Protein AF-A0A2V6E3F9-F1 (afdb_monomer_lite)

Radius of gyration: 23.17 Å; chains: 1; bounding box: 53×46×50 Å

Structure (mmCIF, N/CA/C/O backbone):
data_AF-A0A2V6E3F9-F1
#
_entry.id   AF-A0A2V6E3F9-F1
#
loop_
_atom_site.group_PDB
_atom_site.id
_atom_site.type_symbol
_atom_site.label_atom_id
_atom_site.label_alt_id
_atom_site.label_comp_id
_atom_site.label_asym_id
_atom_site.label_entity_id
_atom_site.label_seq_id
_atom_site.pdbx_PDB_ins_code
_atom_site.Cartn_x
_atom_site.Cartn_y
_atom_site.Cartn_z
_atom_site.occupancy
_atom_site.B_iso_or_equiv
_atom_site.auth_seq_id
_atom_site.auth_comp_id
_atom_site.auth_asym_id
_atom_site.auth_atom_id
_atom_site.pdbx_PDB_model_num
ATOM 1 N N . ARG A 1 1 ? 16.482 -25.654 -17.976 1.00 76.50 1 ARG A N 1
ATOM 2 C CA . ARG A 1 1 ? 17.775 -25.018 -18.348 1.00 76.50 1 ARG A CA 1
ATOM 3 C C . ARG A 1 1 ? 17.621 -23.889 -19.372 1.00 76.50 1 ARG A C 1
ATOM 5 O O . ARG A 1 1 ? 18.213 -22.850 -19.143 1.00 76.50 1 ARG A O 1
ATOM 12 N N . ARG A 1 2 ? 16.782 -24.014 -20.418 1.00 95.75 2 ARG A N 1
ATOM 13 C CA . ARG A 1 2 ? 16.522 -22.911 -21.375 1.00 95.75 2 ARG A CA 1
ATOM 14 C C . ARG A 1 2 ? 16.033 -21.605 -20.724 1.00 95.75 2 ARG A C 1
ATOM 16 O O . ARG A 1 2 ? 16.591 -20.562 -21.016 1.00 95.75 2 ARG A O 1
ATOM 23 N N . ALA A 1 3 ? 15.067 -21.677 -19.801 1.00 97.00 3 ALA A N 1
ATOM 24 C CA . ALA A 1 3 ? 14.571 -20.492 -19.087 1.00 97.00 3 ALA A CA 1
ATOM 25 C C . ALA A 1 3 ? 15.672 -19.771 -18.288 1.00 97.00 3 ALA A C 1
ATOM 27 O O . ALA A 1 3 ? 15.798 -18.559 -18.375 1.00 97.00 3 ALA A O 1
ATOM 28 N N . ALA A 1 4 ? 16.509 -20.529 -17.570 1.00 97.81 4 ALA A N 1
ATOM 29 C CA . ALA A 1 4 ? 17.634 -19.969 -16.824 1.00 97.81 4 ALA A CA 1
ATOM 30 C C . ALA A 1 4 ? 18.633 -19.255 -17.749 1.00 97.81 4 ALA A C 1
ATOM 32 O O . ALA A 1 4 ? 19.002 -18.124 -17.468 1.00 97.81 4 ALA A O 1
ATOM 33 N N . SER A 1 5 ? 19.000 -19.877 -18.880 1.00 97.81 5 SER A N 1
ATOM 34 C CA . SER A 1 5 ? 19.882 -19.246 -19.874 1.00 97.81 5 SER A CA 1
ATOM 35 C C . SER A 1 5 ? 19.288 -17.945 -20.403 1.00 97.81 5 SER A C 1
ATOM 37 O O . SER A 1 5 ? 19.956 -16.925 -20.370 1.00 97.81 5 SER A O 1
ATOM 39 N N . ALA A 1 6 ? 18.014 -17.954 -20.805 1.00 98.31 6 ALA A N 1
ATOM 40 C CA . ALA A 1 6 ? 17.356 -16.765 -21.339 1.00 98.31 6 ALA A CA 1
ATOM 41 C C . ALA A 1 6 ? 17.311 -15.605 -20.327 1.00 98.31 6 ALA A C 1
ATOM 43 O O . ALA A 1 6 ? 17.519 -14.456 -20.709 1.00 98.31 6 ALA A O 1
ATOM 44 N N . LEU A 1 7 ? 17.077 -15.894 -19.040 1.00 98.12 7 LEU A N 1
ATOM 45 C CA . LEU A 1 7 ? 17.126 -14.883 -17.978 1.00 98.12 7 LEU A CA 1
ATOM 46 C C . LEU A 1 7 ? 18.542 -14.324 -17.789 1.00 98.12 7 LEU A C 1
ATOM 48 O O . LEU A 1 7 ? 18.700 -13.110 -17.676 1.00 98.12 7 LEU A O 1
ATOM 52 N N . SER A 1 8 ? 19.567 -15.181 -17.795 1.00 98.12 8 SER A N 1
ATOM 53 C CA . SER A 1 8 ? 20.968 -14.748 -17.714 1.00 98.12 8 SER A CA 1
ATOM 54 C C . SER A 1 8 ? 21.383 -13.908 -18.924 1.00 98.12 8 SER A C 1
ATOM 56 O O . SER A 1 8 ? 22.029 -12.876 -18.762 1.00 98.12 8 SER A O 1
ATOM 58 N N . ASP A 1 9 ? 20.980 -14.307 -20.128 1.00 98.25 9 ASP A N 1
ATOM 59 C CA . ASP A 1 9 ? 21.267 -13.574 -21.361 1.00 98.25 9 ASP A CA 1
ATOM 60 C C . ASP A 1 9 ? 20.579 -12.202 -21.360 1.00 98.25 9 ASP A C 1
ATOM 62 O O . ASP A 1 9 ? 21.192 -11.196 -21.724 1.00 98.25 9 ASP A O 1
ATOM 66 N N . PHE A 1 10 ? 19.334 -12.131 -20.878 1.00 98.06 10 PHE A N 1
ATOM 67 C CA . PHE A 1 10 ? 18.612 -10.869 -20.735 1.00 98.06 10 PHE A CA 1
ATOM 68 C C . PHE A 1 10 ? 19.248 -9.944 -19.689 1.00 98.06 10 PHE A C 1
ATOM 70 O O . PHE A 1 10 ? 19.411 -8.754 -19.957 1.00 98.06 10 PHE A O 1
ATOM 77 N N . ALA A 1 11 ? 19.669 -10.475 -18.536 1.00 98.38 11 ALA A N 1
ATOM 78 C CA . ALA A 1 11 ? 20.389 -9.704 -17.520 1.00 98.38 11 ALA A CA 1
ATOM 79 C C . ALA A 1 11 ? 21.710 -9.140 -18.072 1.00 98.38 11 ALA A C 1
ATOM 81 O O . ALA A 1 11 ? 21.962 -7.941 -17.967 1.00 98.38 11 ALA A O 1
ATOM 82 N N . ASN A 1 12 ? 22.492 -9.971 -18.769 1.00 98.50 12 ASN A N 1
ATOM 83 C CA . ASN A 1 12 ? 23.725 -9.543 -19.434 1.00 98.50 12 ASN A CA 1
ATOM 84 C C . ASN A 1 12 ? 23.478 -8.417 -20.447 1.00 98.50 12 ASN A C 1
ATOM 86 O O . ASN A 1 12 ? 24.277 -7.486 -20.550 1.00 98.50 12 ASN A O 1
ATOM 90 N N . TRP A 1 13 ? 22.383 -8.489 -21.204 1.00 98.19 13 TRP A N 1
ATOM 91 C CA . TRP A 1 13 ? 22.007 -7.439 -22.146 1.00 98.19 13 TRP A CA 1
ATOM 92 C C . TRP A 1 13 ? 21.593 -6.144 -21.436 1.00 98.19 13 TRP A C 1
ATOM 94 O O . TRP A 1 13 ? 22.021 -5.063 -21.846 1.00 98.19 13 TRP A O 1
ATOM 104 N N . LEU A 1 14 ? 20.814 -6.225 -20.352 1.00 98.12 14 LEU A N 1
ATOM 105 C CA . LEU A 1 14 ? 20.472 -5.053 -19.541 1.00 98.12 14 LEU A CA 1
ATOM 106 C C . LEU A 1 14 ? 21.736 -4.362 -19.012 1.00 98.12 14 LEU A C 1
ATOM 108 O O . LEU A 1 14 ? 21.871 -3.149 -19.169 1.00 98.12 14 LEU A O 1
ATOM 112 N N . GLU A 1 15 ? 22.677 -5.123 -18.454 1.00 98.12 15 GLU A N 1
ATOM 113 C CA . GLU A 1 15 ? 23.924 -4.599 -17.883 1.00 98.12 15 GLU A CA 1
ATOM 114 C C . GLU A 1 15 ? 24.866 -4.005 -18.932 1.00 98.12 15 GLU A C 1
ATOM 116 O O . GLU A 1 15 ? 25.430 -2.934 -18.718 1.00 98.12 15 GLU A O 1
ATOM 121 N N . LYS A 1 16 ? 25.050 -4.678 -20.072 1.00 98.12 16 LYS A N 1
ATOM 122 C CA . LYS A 1 16 ? 26.050 -4.266 -21.069 1.00 98.12 16 LYS A CA 1
ATOM 123 C C . LYS A 1 16 ? 25.521 -3.233 -22.059 1.00 98.12 16 LYS A C 1
ATOM 125 O O . LYS A 1 16 ? 26.271 -2.352 -22.466 1.00 98.12 16 LYS A O 1
ATOM 130 N N . GLU A 1 17 ? 24.247 -3.315 -22.441 1.00 97.50 17 GLU A N 1
ATOM 131 C CA . GLU A 1 17 ? 23.694 -2.509 -23.540 1.00 97.50 17 GLU A CA 1
ATOM 132 C C . GLU A 1 17 ? 22.788 -1.368 -23.074 1.00 97.50 17 GLU A C 1
ATOM 134 O O . GLU A 1 17 ? 22.743 -0.311 -23.721 1.00 97.50 17 GLU A O 1
ATOM 139 N N . LYS A 1 18 ? 22.026 -1.575 -21.990 1.00 96.81 18 LYS A N 1
ATOM 140 C CA . LYS A 1 18 ? 21.039 -0.597 -21.502 1.00 96.81 18 LYS A CA 1
ATOM 141 C C . LYS A 1 18 ? 21.570 0.260 -20.368 1.00 96.81 18 LYS A C 1
ATOM 143 O O . LYS A 1 18 ? 21.438 1.480 -20.452 1.00 96.81 18 LYS A O 1
ATOM 148 N N . LEU A 1 19 ? 22.195 -0.341 -19.360 1.00 96.69 19 LEU A N 1
ATOM 149 C CA . LEU A 1 19 ? 22.671 0.365 -18.174 1.00 96.69 19 LEU A CA 1
ATOM 150 C C . LEU A 1 19 ? 23.645 1.516 -18.494 1.00 96.69 19 LEU A C 1
ATOM 152 O O . LEU A 1 19 ? 23.431 2.599 -17.955 1.00 96.69 19 LEU A O 1
ATOM 156 N N . PRO A 1 20 ? 24.625 1.391 -19.417 1.00 97.69 20 PRO A N 1
ATOM 157 C CA . PRO A 1 20 ? 25.537 2.499 -19.722 1.00 97.69 20 PRO A CA 1
ATOM 158 C C . PRO A 1 20 ? 24.853 3.727 -20.343 1.00 97.69 20 PRO A C 1
ATOM 160 O O . PRO A 1 20 ? 25.431 4.809 -20.364 1.00 97.69 20 PRO A O 1
ATOM 163 N N . LYS A 1 21 ? 23.634 3.562 -20.876 1.00 96.31 21 LYS A N 1
ATOM 164 C CA . LYS A 1 21 ? 22.816 4.622 -21.492 1.00 96.31 21 LYS A CA 1
ATOM 165 C C . LYS A 1 21 ? 21.642 5.036 -20.599 1.00 96.31 21 LYS A C 1
ATOM 167 O O . LYS A 1 21 ? 20.836 5.874 -21.004 1.00 96.31 21 LYS A O 1
ATOM 172 N N . ALA A 1 22 ? 21.497 4.416 -19.429 1.00 95.69 22 ALA A N 1
ATOM 173 C CA . ALA A 1 22 ? 20.427 4.728 -18.500 1.00 95.69 22 ALA A CA 1
ATOM 174 C C . ALA A 1 22 ? 20.626 6.132 -17.921 1.00 95.69 22 ALA A C 1
ATOM 176 O O . ALA A 1 22 ? 21.746 6.607 -17.745 1.00 95.69 22 ALA A O 1
ATOM 177 N N . THR A 1 23 ? 19.518 6.797 -17.610 1.00 95.25 23 THR A N 1
ATOM 178 C CA . THR A 1 23 ? 19.532 8.124 -16.991 1.00 95.25 23 THR A CA 1
ATOM 179 C C . THR A 1 23 ? 18.679 8.096 -15.728 1.00 95.25 23 THR A C 1
ATOM 181 O O . THR A 1 23 ? 17.746 7.294 -15.650 1.00 95.25 23 THR A O 1
ATOM 184 N N . PRO A 1 24 ? 18.935 8.986 -14.755 1.00 93.69 24 PRO A N 1
ATOM 185 C CA . PRO A 1 24 ? 18.067 9.130 -13.592 1.00 93.69 24 PRO A CA 1
ATOM 186 C C . PRO A 1 24 ? 16.747 9.843 -13.927 1.00 93.69 24 PRO A C 1
ATOM 188 O O . PRO A 1 24 ? 15.917 10.022 -13.042 1.00 93.69 24 PRO A O 1
ATOM 191 N N . ASN A 1 25 ? 16.528 10.273 -15.176 1.00 95.12 25 ASN A N 1
ATOM 192 C CA . ASN A 1 25 ? 15.277 10.901 -15.585 1.00 95.12 25 ASN A CA 1
ATOM 193 C C . ASN A 1 25 ? 14.199 9.834 -15.824 1.00 95.12 25 ASN A C 1
ATOM 195 O O . ASN A 1 25 ? 13.943 9.419 -16.954 1.00 95.12 25 ASN A O 1
ATOM 199 N N . PHE A 1 26 ? 13.594 9.369 -14.734 1.00 93.88 26 PHE A N 1
ATOM 200 C CA . PHE A 1 26 ? 12.534 8.360 -14.749 1.00 93.88 26 PHE A CA 1
ATOM 201 C C . PHE A 1 26 ? 11.131 8.960 -14.911 1.00 93.88 26 PHE A C 1
ATOM 203 O O . PHE A 1 26 ? 10.172 8.223 -15.141 1.00 93.88 26 PHE A O 1
ATOM 210 N N . ALA A 1 27 ? 10.988 10.280 -14.754 1.00 95.56 27 ALA A N 1
ATOM 211 C CA . ALA A 1 27 ? 9.691 10.937 -14.783 1.00 95.56 27 ALA A CA 1
ATOM 212 C C . ALA A 1 27 ? 9.028 10.751 -16.156 1.00 95.56 27 ALA A C 1
ATOM 214 O O . ALA A 1 27 ? 9.598 11.082 -17.196 1.00 95.56 27 ALA A O 1
ATOM 215 N N . LEU A 1 28 ? 7.791 10.249 -16.158 1.00 95.31 28 LEU A N 1
ATOM 216 C CA . LEU A 1 28 ? 7.046 9.976 -17.391 1.00 95.31 28 LEU A CA 1
ATOM 217 C C . LEU A 1 28 ? 6.703 11.257 -18.175 1.00 95.31 28 LEU A C 1
ATOM 219 O O . LEU A 1 28 ? 6.483 11.200 -19.386 1.00 95.31 28 LEU A O 1
ATOM 223 N N . GLY A 1 29 ? 6.678 12.406 -17.493 1.00 96.00 29 GLY A N 1
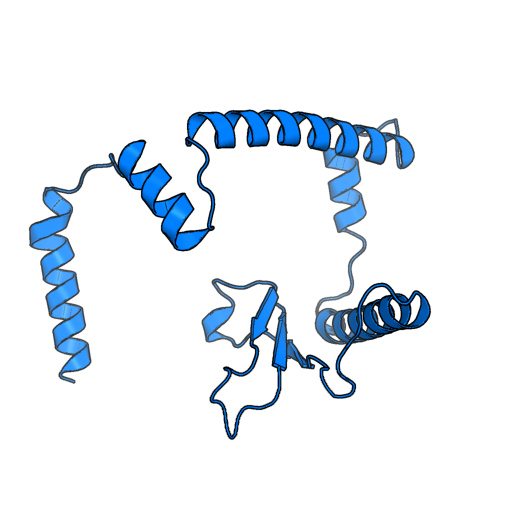ATOM 224 C CA . GLY A 1 29 ? 6.136 13.660 -18.010 1.00 96.00 29 GLY A CA 1
ATOM 225 C C . GLY A 1 29 ? 4.607 13.696 -17.940 1.00 96.00 29 GLY A C 1
ATOM 226 O O . GLY A 1 29 ? 3.949 12.658 -17.856 1.00 96.00 29 GLY A O 1
ATOM 227 N N . GLU A 1 30 ? 4.040 14.902 -17.971 1.00 96.38 30 GLU A N 1
ATOM 228 C CA . GLU A 1 30 ? 2.618 15.151 -17.689 1.00 96.38 30 GLU A CA 1
ATOM 229 C C . GLU A 1 30 ? 1.675 14.332 -18.577 1.00 96.38 30 GLU A C 1
ATOM 231 O O . GLU A 1 30 ? 0.839 13.599 -18.061 1.00 96.38 30 GLU A O 1
ATOM 236 N N . THR A 1 31 ? 1.856 14.367 -19.900 1.00 97.00 31 THR A N 1
ATOM 237 C CA . THR A 1 31 ? 0.972 13.664 -20.844 1.00 97.00 31 THR A CA 1
ATOM 238 C C . THR A 1 31 ? 0.942 12.152 -20.623 1.00 97.00 31 THR A C 1
ATOM 240 O O . THR A 1 31 ? -0.126 11.544 -20.631 1.00 97.00 31 THR A O 1
ATOM 243 N N . LYS A 1 32 ? 2.107 11.520 -20.418 1.00 98.06 32 LYS A N 1
ATOM 244 C CA . LYS A 1 32 ? 2.171 10.068 -20.184 1.00 98.06 32 LYS A CA 1
ATOM 245 C C . LYS A 1 32 ? 1.618 9.707 -18.811 1.00 98.06 32 LYS A C 1
ATOM 247 O O . LYS A 1 32 ? 0.962 8.681 -18.688 1.00 98.06 32 LYS A O 1
ATOM 252 N N . TYR A 1 33 ? 1.867 10.542 -17.806 1.00 97.81 33 TYR A N 1
ATOM 253 C CA . TYR A 1 33 ? 1.352 10.321 -16.462 1.00 97.81 33 TYR A CA 1
ATOM 254 C C . TYR A 1 33 ? -0.172 10.486 -16.396 1.00 97.81 33 TYR A C 1
ATOM 256 O O . TYR A 1 33 ? -0.840 9.644 -15.811 1.00 97.81 33 TYR A O 1
ATOM 264 N N . GLN A 1 34 ? -0.742 11.492 -17.066 1.00 97.94 34 GLN A N 1
ATOM 265 C CA . GLN A 1 34 ? -2.195 11.657 -17.173 1.00 97.94 34 GLN A CA 1
ATOM 266 C C . GLN A 1 34 ? -2.848 10.463 -17.872 1.00 97.94 34 GLN A C 1
ATOM 268 O O . GLN A 1 34 ? -3.844 9.931 -17.392 1.00 97.94 34 GLN A O 1
ATOM 273 N N . ARG A 1 35 ? -2.261 10.003 -18.984 1.00 97.94 35 ARG A N 1
ATOM 274 C CA . ARG A 1 35 ? -2.741 8.801 -19.670 1.00 97.94 35 ARG A CA 1
ATOM 275 C C . ARG A 1 35 ? -2.693 7.575 -18.758 1.00 97.94 35 ARG A C 1
ATOM 277 O O . ARG A 1 35 ? -3.651 6.815 -18.72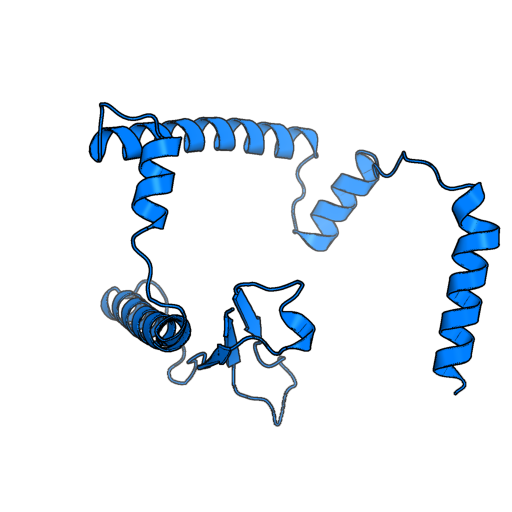6 1.00 97.94 35 ARG A O 1
ATOM 284 N N . TRP A 1 36 ? -1.598 7.398 -18.021 1.00 97.69 36 TRP A N 1
ATOM 285 C CA . TRP A 1 36 ? -1.454 6.302 -17.067 1.00 97.69 36 TRP A CA 1
ATOM 286 C C . TRP A 1 36 ? -2.541 6.350 -15.984 1.00 97.69 36 TRP A C 1
ATOM 288 O O . TRP A 1 36 ? -3.222 5.353 -15.789 1.00 97.69 36 TRP A O 1
ATOM 298 N N . LEU A 1 37 ? -2.789 7.518 -15.379 1.00 97.75 37 LEU A N 1
ATOM 299 C CA . LEU A 1 37 ? -3.863 7.708 -14.395 1.00 97.75 37 LEU A CA 1
ATOM 300 C C . LEU A 1 37 ? -5.251 7.346 -14.943 1.00 97.75 37 LEU A C 1
ATOM 302 O O . LEU A 1 37 ? -6.032 6.690 -14.255 1.00 97.75 37 LEU A O 1
ATOM 306 N N . MET A 1 38 ? -5.564 7.739 -16.179 1.00 97.62 38 MET A N 1
ATOM 307 C CA . MET A 1 38 ? -6.830 7.367 -16.815 1.00 97.62 38 MET A CA 1
ATOM 308 C C . MET A 1 38 ? -6.916 5.853 -17.047 1.00 97.62 38 MET A C 1
ATOM 310 O O . MET A 1 38 ? -7.949 5.250 -16.767 1.00 97.62 38 MET A O 1
ATOM 314 N N . GLU A 1 39 ? -5.856 5.235 -17.570 1.00 97.81 39 GLU A N 1
ATOM 315 C CA . GLU A 1 39 ? -5.866 3.821 -17.963 1.00 97.81 39 GLU A CA 1
ATOM 316 C C . GLU A 1 39 ? -5.793 2.855 -16.769 1.00 97.81 39 GLU A C 1
ATOM 318 O O . GLU A 1 39 ? -6.315 1.745 -16.878 1.00 97.81 39 GLU A O 1
ATOM 323 N N . THR A 1 40 ? -5.175 3.244 -15.647 1.00 97.56 40 THR A N 1
ATOM 324 C CA . THR A 1 40 ? -5.020 2.361 -14.474 1.00 97.56 40 THR A CA 1
ATOM 325 C C . THR A 1 40 ? -5.945 2.704 -13.317 1.00 97.56 40 THR A C 1
ATOM 327 O O . THR A 1 40 ? -6.431 1.790 -12.658 1.00 97.56 40 THR A O 1
ATOM 330 N N . GLU A 1 41 ? -6.237 3.988 -13.095 1.00 96.88 41 GLU A N 1
ATOM 331 C CA . GLU A 1 41 ? -7.015 4.457 -11.937 1.00 96.88 41 GLU A CA 1
ATOM 332 C C . GLU A 1 41 ? -8.383 5.042 -12.320 1.00 96.88 41 GLU A C 1
ATOM 334 O O . GLU A 1 41 ? -9.142 5.453 -11.444 1.00 96.88 41 GLU A O 1
ATOM 339 N N . LEU A 1 42 ? -8.709 5.114 -13.620 1.00 97.81 42 LEU A N 1
ATOM 340 C CA . LEU A 1 42 ? -9.908 5.786 -14.145 1.00 97.81 42 LEU A CA 1
ATOM 341 C C . LEU A 1 42 ? -10.005 7.267 -13.727 1.00 97.81 42 LEU A C 1
ATOM 343 O O . LEU A 1 42 ? -11.098 7.826 -13.609 1.00 97.81 42 LEU A O 1
ATOM 347 N N . VAL A 1 43 ? -8.858 7.920 -13.516 1.00 97.88 43 VAL A N 1
ATOM 348 C CA . VAL A 1 43 ? -8.773 9.336 -13.137 1.00 97.88 43 VAL A CA 1
ATOM 349 C C . VAL A 1 43 ? -8.479 10.192 -14.371 1.00 97.88 43 VAL A C 1
ATOM 351 O O . VAL A 1 43 ? -7.359 10.202 -14.872 1.00 97.88 43 VAL A O 1
ATOM 354 N N . ASP A 1 44 ? -9.472 10.963 -14.823 1.00 96.50 44 ASP A N 1
ATOM 355 C CA . ASP A 1 44 ? -9.367 11.895 -15.967 1.00 96.50 44 ASP A CA 1
ATOM 356 C C . ASP A 1 44 ? -9.038 13.346 -15.548 1.00 96.50 44 ASP A C 1
ATOM 358 O O . ASP A 1 44 ? -9.378 14.327 -16.208 1.00 96.50 44 ASP A O 1
ATOM 362 N N . LEU A 1 45 ? -8.399 13.519 -14.390 1.00 97.25 45 LEU A N 1
ATOM 363 C CA . LEU A 1 45 ? -7.948 14.835 -13.940 1.00 97.25 45 LEU A CA 1
ATOM 364 C C . LEU A 1 45 ? -6.521 15.111 -14.434 1.00 97.25 45 LEU A C 1
ATOM 366 O O . LEU A 1 45 ? -5.677 14.212 -14.396 1.00 97.25 45 LEU A O 1
ATOM 370 N N . PRO A 1 46 ? -6.196 16.363 -14.811 1.00 96.75 46 PRO A N 1
ATOM 371 C CA . PRO A 1 46 ? -4.814 16.755 -15.046 1.00 96.75 46 PRO A CA 1
ATOM 372 C C . PRO A 1 46 ? -3.945 16.479 -13.805 1.00 96.75 46 PRO A C 1
ATOM 374 O O . PRO A 1 46 ? -4.402 16.734 -12.682 1.00 96.75 46 PRO A O 1
ATOM 377 N N . PRO A 1 47 ? -2.682 16.036 -13.956 1.00 97.44 47 PRO A N 1
ATOM 378 C CA . PRO A 1 47 ? -1.808 15.724 -12.822 1.00 97.44 47 PRO A CA 1
ATOM 379 C C . PRO A 1 47 ? -1.643 16.877 -11.825 1.00 97.44 47 PRO A C 1
ATOM 381 O O . PRO A 1 47 ? -1.587 16.655 -10.617 1.00 97.44 47 PRO A O 1
ATOM 384 N N . SER A 1 48 ? -1.625 18.119 -12.317 1.00 97.69 48 SER A N 1
ATOM 385 C CA . SER A 1 48 ? -1.588 19.327 -11.486 1.00 97.69 48 SER A CA 1
ATOM 386 C C . SER A 1 48 ? -2.798 19.444 -10.556 1.00 97.69 48 SER A C 1
ATOM 388 O O . SER A 1 48 ? -2.642 19.811 -9.391 1.00 97.69 48 SER A O 1
ATOM 390 N N . LYS A 1 49 ? -3.992 19.063 -11.025 1.00 98.31 49 LYS A N 1
ATOM 391 C CA . LYS A 1 49 ? -5.208 19.080 -10.209 1.00 98.31 49 LYS A CA 1
ATOM 392 C C . LYS A 1 49 ? -5.209 17.967 -9.165 1.00 98.31 49 LYS A C 1
ATOM 394 O O . LYS A 1 49 ? -5.614 18.200 -8.029 1.00 98.31 49 LYS A O 1
ATOM 399 N N . VAL A 1 50 ? -4.715 16.781 -9.525 1.00 97.94 50 VAL A N 1
ATOM 400 C CA . VAL A 1 50 ? -4.529 15.673 -8.573 1.00 97.94 50 VAL A CA 1
ATOM 401 C C . VAL A 1 50 ? -3.564 16.084 -7.457 1.00 97.94 50 VAL A C 1
ATOM 403 O O . VAL A 1 50 ? -3.858 15.866 -6.282 1.00 97.94 50 VAL A O 1
ATOM 406 N N . LEU A 1 51 ? -2.452 16.742 -7.803 1.00 98.12 51 LEU A N 1
ATOM 407 C CA . LEU A 1 51 ? -1.482 17.251 -6.831 1.00 98.12 51 LEU A CA 1
ATOM 408 C C . LEU A 1 51 ? -2.096 18.300 -5.894 1.00 98.12 51 LEU A C 1
ATOM 410 O O . LEU A 1 51 ? -1.901 18.223 -4.683 1.00 98.12 51 LEU A O 1
ATOM 414 N N . GLU A 1 52 ? -2.850 19.257 -6.436 1.00 98.62 52 GLU A N 1
ATOM 415 C CA . GLU A 1 52 ? -3.553 20.278 -5.648 1.00 98.62 52 GLU A CA 1
ATOM 416 C C . GLU A 1 52 ? -4.486 19.638 -4.607 1.00 98.62 52 GLU A C 1
ATOM 418 O O . GLU A 1 52 ? -4.411 19.970 -3.421 1.00 98.62 52 GLU A O 1
ATOM 423 N N . ILE A 1 53 ? -5.316 18.679 -5.035 1.00 98.56 53 ILE A N 1
ATOM 424 C CA . ILE A 1 53 ? -6.240 17.947 -4.155 1.00 98.56 53 ILE A CA 1
ATOM 425 C C . ILE A 1 53 ? -5.459 17.172 -3.088 1.00 98.56 53 ILE A C 1
ATOM 427 O O . ILE A 1 53 ? -5.793 17.246 -1.904 1.00 98.56 53 ILE A O 1
ATOM 431 N N . GLY A 1 54 ? -4.397 16.467 -3.486 1.00 98.38 54 GLY A N 1
ATOM 432 C CA . GLY A 1 54 ? -3.563 15.684 -2.575 1.00 98.38 54 GLY A CA 1
ATOM 433 C C . GLY A 1 54 ? -2.901 16.539 -1.495 1.00 98.38 54 GLY A C 1
ATOM 434 O O . GLY A 1 54 ? -2.937 16.181 -0.320 1.00 98.38 54 GLY A O 1
ATOM 435 N N . LEU A 1 55 ? -2.349 17.699 -1.859 1.00 98.75 55 LEU A N 1
ATOM 436 C CA . LEU A 1 55 ? -1.722 18.621 -0.907 1.00 98.75 55 LEU A CA 1
ATOM 437 C C . LEU A 1 55 ? -2.742 19.262 0.041 1.00 98.75 55 LEU A C 1
ATOM 439 O O . LEU A 1 55 ? -2.466 19.400 1.236 1.00 98.75 55 LEU A O 1
ATOM 443 N N . ALA A 1 56 ? -3.923 19.628 -0.465 1.00 98.75 56 ALA A N 1
ATOM 444 C CA . ALA A 1 56 ? -5.004 20.141 0.369 1.00 98.75 56 ALA A CA 1
ATOM 445 C C . ALA A 1 56 ? -5.457 19.090 1.395 1.00 98.75 56 ALA A C 1
ATOM 447 O O . ALA A 1 56 ? -5.536 19.394 2.588 1.00 98.75 56 ALA A O 1
ATOM 448 N N . LYS A 1 57 ? -5.666 17.844 0.949 1.00 98.62 57 LYS A N 1
ATOM 449 C CA . LYS A 1 57 ? -6.064 16.738 1.826 1.00 98.62 57 LYS A CA 1
ATOM 450 C C . LYS A 1 57 ? -4.971 16.378 2.828 1.00 98.62 57 LYS A C 1
ATOM 452 O O . LYS A 1 57 ? -5.268 16.186 4.000 1.00 98.62 57 LYS A O 1
ATOM 457 N N . LEU A 1 58 ? -3.703 16.376 2.418 1.00 98.69 58 LEU A N 1
ATOM 458 C CA . LEU A 1 58 ? -2.575 16.139 3.322 1.00 98.69 58 LEU A CA 1
ATOM 459 C C . LEU A 1 58 ? -2.562 17.144 4.481 1.00 98.69 58 LEU A C 1
ATOM 461 O O . LEU A 1 58 ? -2.401 16.751 5.634 1.00 98.69 58 LEU A O 1
ATOM 465 N N . LYS A 1 59 ? -2.764 18.433 4.190 1.00 98.69 59 LYS A N 1
ATOM 466 C CA . LYS A 1 59 ? -2.822 19.478 5.220 1.00 98.69 59 LYS A CA 1
ATOM 467 C C . LYS A 1 59 ? -4.008 19.287 6.171 1.00 98.69 59 LYS A C 1
ATOM 469 O O . LYS A 1 59 ? -3.864 19.501 7.374 1.00 98.69 59 LYS A O 1
ATOM 474 N N . GLU A 1 60 ? -5.168 18.908 5.640 1.00 98.69 60 GLU A N 1
ATOM 475 C CA . GLU A 1 60 ? -6.357 18.591 6.439 1.00 98.69 60 GLU A CA 1
ATOM 476 C C . GLU A 1 60 ? -6.085 17.414 7.388 1.00 98.69 60 GLU A C 1
ATOM 478 O O . GLU A 1 60 ? -6.272 17.548 8.596 1.00 98.69 60 GLU A O 1
ATOM 483 N N . GLU A 1 61 ? -5.555 16.302 6.873 1.00 98.38 61 GLU A N 1
ATOM 484 C CA . GLU A 1 61 ? -5.271 15.105 7.674 1.00 98.38 61 GLU A CA 1
ATOM 485 C C . GLU A 1 61 ? -4.177 15.342 8.718 1.00 98.38 61 GLU A C 1
ATOM 487 O O . GLU A 1 61 ? -4.276 14.850 9.840 1.00 98.38 61 GLU A O 1
ATOM 492 N N . GLN A 1 62 ? -3.165 16.161 8.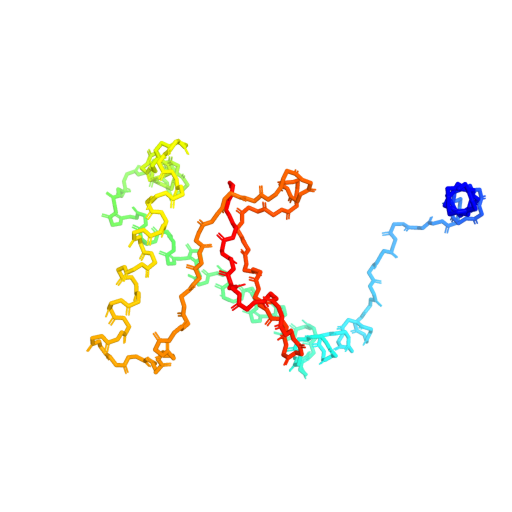413 1.00 98.31 62 GLN A N 1
ATOM 493 C CA . GLN A 1 62 ? -2.167 16.579 9.403 1.00 98.31 62 GLN A CA 1
ATOM 494 C C . GLN A 1 62 ? -2.803 17.332 10.576 1.00 98.31 62 GLN A C 1
ATOM 496 O O . GLN A 1 62 ? -2.402 17.135 11.727 1.00 98.31 62 GLN A O 1
ATOM 501 N N . LYS A 1 63 ? -3.807 18.177 10.307 1.00 98.50 63 LYS A N 1
ATOM 502 C CA . LYS A 1 63 ? -4.556 18.869 11.358 1.00 98.50 63 LYS A CA 1
ATOM 503 C C . LYS A 1 63 ? -5.402 17.882 12.164 1.00 98.50 63 LYS A C 1
ATOM 505 O O . LYS A 1 63 ? -5.319 17.904 13.388 1.00 98.50 63 LYS A O 1
ATOM 510 N N . THR A 1 64 ? -6.159 17.008 11.501 1.00 98.38 64 THR A N 1
ATOM 511 C CA . THR A 1 64 ? -6.979 15.977 12.162 1.00 98.38 64 THR A CA 1
ATOM 512 C C . THR A 1 64 ? -6.129 15.078 13.059 1.00 98.38 64 THR A C 1
ATOM 514 O O . THR A 1 64 ? -6.486 14.843 14.212 1.00 98.38 64 THR A O 1
ATOM 517 N N . PHE A 1 65 ? -4.965 14.641 12.576 1.00 98.06 65 PHE A N 1
ATOM 518 C CA . PHE A 1 65 ? -4.006 13.850 13.344 1.00 98.06 65 PHE A CA 1
ATOM 519 C C . PHE A 1 65 ? -3.495 14.598 14.584 1.00 98.06 65 PHE A C 1
ATOM 521 O O . PHE A 1 65 ? -3.479 14.044 15.683 1.00 98.06 65 PHE A O 1
ATOM 528 N N . ALA A 1 66 ? -3.119 15.871 14.433 1.00 98.12 66 ALA A N 1
ATOM 529 C CA . ALA A 1 66 ? -2.649 16.683 15.552 1.00 98.12 66 ALA A CA 1
ATOM 530 C C . ALA A 1 66 ? -3.749 16.958 16.590 1.00 98.12 66 ALA A C 1
ATOM 532 O O . ALA A 1 66 ? -3.478 16.939 17.791 1.00 98.12 66 ALA A O 1
ATOM 533 N N . ASP A 1 67 ? -4.982 17.199 16.146 1.00 98.31 67 ASP A N 1
ATOM 534 C CA . ASP A 1 67 ? -6.124 17.421 17.033 1.00 98.31 67 ASP A CA 1
ATOM 535 C C . ASP A 1 67 ? -6.494 16.141 17.793 1.00 98.31 67 ASP A C 1
ATOM 537 O O . ASP A 1 67 ? -6.698 16.192 19.005 1.00 98.31 67 ASP A O 1
ATOM 541 N N . ALA A 1 68 ? -6.492 14.984 17.123 1.00 97.94 68 ALA A N 1
ATOM 542 C CA . ALA A 1 68 ? -6.704 13.688 17.763 1.00 97.94 68 ALA A CA 1
ATOM 543 C C . ALA A 1 68 ? -5.631 13.387 18.822 1.00 97.94 68 ALA A C 1
ATOM 545 O O . ALA A 1 68 ? -5.962 12.960 19.927 1.00 97.94 68 ALA A O 1
ATOM 546 N N . ALA A 1 69 ? -4.358 13.674 18.535 1.00 98.12 69 ALA A N 1
ATOM 547 C CA . ALA A 1 69 ? -3.286 13.485 19.509 1.00 98.12 69 ALA A CA 1
ATOM 548 C C . ALA A 1 69 ? -3.482 14.339 20.774 1.00 98.12 69 ALA A C 1
ATOM 550 O O . ALA A 1 69 ? -3.276 13.842 21.878 1.00 98.12 69 ALA A O 1
ATOM 551 N N . LYS A 1 70 ? -3.955 15.587 20.634 1.00 97.94 70 LYS A N 1
ATOM 552 C CA . LYS A 1 70 ? -4.243 16.476 21.776 1.00 97.94 70 LYS A CA 1
ATOM 553 C C . LYS A 1 70 ? -5.380 15.981 22.669 1.00 97.94 70 LYS A C 1
ATOM 555 O O . LYS A 1 70 ? -5.385 16.312 23.850 1.00 97.94 70 LYS A O 1
ATOM 560 N N . ILE A 1 71 ? -6.340 15.229 22.121 1.00 97.88 71 ILE A N 1
ATOM 561 C CA . ILE A 1 71 ? -7.409 14.597 22.914 1.00 97.88 71 ILE A CA 1
ATOM 562 C C . ILE A 1 71 ? -6.820 13.519 23.834 1.00 97.88 71 ILE A C 1
ATOM 564 O O . ILE A 1 71 ? -7.285 13.357 24.958 1.00 97.88 71 ILE A O 1
ATOM 568 N N . ILE A 1 72 ? -5.805 12.793 23.358 1.00 96.69 72 ILE A N 1
ATOM 569 C CA . ILE A 1 72 ? -5.164 11.693 24.089 1.00 96.69 72 ILE A CA 1
ATOM 570 C C . ILE A 1 72 ? -4.169 12.232 25.119 1.00 96.69 72 ILE A C 1
ATOM 572 O O . ILE A 1 72 ? -4.249 11.877 26.292 1.00 96.69 72 ILE A O 1
ATOM 576 N N . ASP A 1 73 ? -3.240 13.090 24.689 1.00 97.31 73 ASP A N 1
ATOM 577 C CA . ASP A 1 73 ? -2.279 13.748 25.574 1.00 97.31 73 ASP A CA 1
ATOM 578 C C . ASP A 1 73 ? -1.875 15.125 25.008 1.00 97.31 73 ASP A C 1
ATOM 580 O O . ASP A 1 73 ? -1.087 15.204 24.061 1.00 97.31 73 ASP A O 1
ATOM 584 N N . PRO A 1 74 ? -2.380 16.236 25.576 1.00 97.25 74 PRO A N 1
ATOM 585 C CA . PRO A 1 74 ? -2.066 17.578 25.095 1.00 97.25 74 PRO A CA 1
ATOM 586 C C . PRO A 1 74 ? -0.628 18.028 25.404 1.00 97.25 74 PRO A C 1
ATO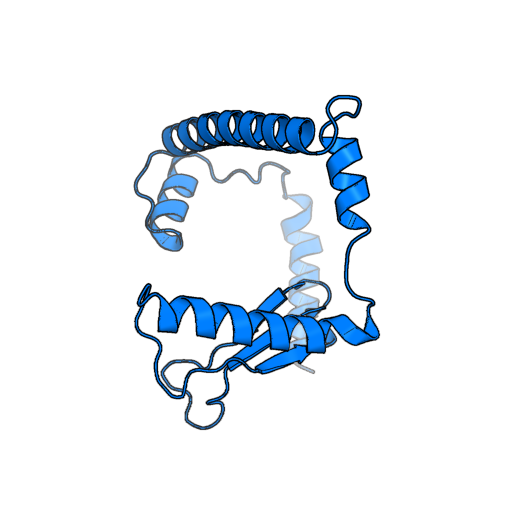M 588 O O . PRO A 1 74 ? -0.202 19.053 24.872 1.00 97.25 74 PRO A O 1
ATOM 591 N N . ASN A 1 75 ? 0.117 17.303 26.248 1.00 97.88 75 ASN A N 1
ATOM 592 C CA . ASN A 1 75 ? 1.487 17.661 26.633 1.00 97.88 75 ASN A CA 1
ATOM 593 C C . ASN A 1 75 ? 2.554 17.026 25.731 1.00 97.88 75 ASN A C 1
ATOM 595 O O . ASN A 1 75 ? 3.734 17.350 25.869 1.00 97.88 75 ASN A O 1
ATOM 599 N N . LYS A 1 76 ? 2.160 16.126 24.824 1.00 97.50 76 LYS A N 1
ATOM 600 C CA . LYS A 1 76 ? 3.063 15.425 23.907 1.00 97.50 76 LYS A CA 1
ATOM 601 C C . LYS A 1 76 ? 2.851 15.871 22.471 1.00 97.50 76 LYS A C 1
ATOM 603 O O . LYS A 1 76 ? 1.768 16.299 22.070 1.00 97.50 76 LYS A O 1
ATOM 608 N N . SER A 1 77 ? 3.897 15.747 21.662 1.00 98.00 77 SER A N 1
ATOM 609 C CA . SER A 1 77 ? 3.763 15.935 20.222 1.00 98.00 77 SER A CA 1
ATOM 610 C C . SER A 1 77 ? 2.918 14.808 19.603 1.00 98.00 77 SER A C 1
ATOM 612 O O . SER A 1 77 ? 2.932 13.677 20.098 1.00 98.00 77 SER A O 1
ATOM 614 N N . PRO A 1 78 ? 2.235 15.053 18.468 1.00 97.81 78 PRO A N 1
ATOM 615 C CA . PRO A 1 78 ? 1.468 14.009 17.787 1.00 97.81 78 PRO A CA 1
ATOM 616 C C . PRO A 1 78 ? 2.282 12.755 17.436 1.00 97.81 78 PRO A C 1
ATOM 618 O O . PRO A 1 78 ? 1.770 11.640 17.504 1.00 97.81 78 PRO A O 1
ATOM 621 N N . ALA A 1 79 ? 3.568 12.918 17.111 1.00 97.62 79 ALA A N 1
ATOM 622 C CA . ALA A 1 79 ? 4.465 11.803 16.818 1.00 97.62 79 ALA A CA 1
ATOM 623 C C . ALA A 1 79 ? 4.774 10.944 18.059 1.00 97.62 79 ALA A C 1
ATOM 625 O O . ALA A 1 79 ? 4.859 9.721 17.953 1.00 97.62 79 ALA A O 1
ATOM 626 N N . GLU A 1 80 ? 4.924 11.562 19.234 1.00 98.06 80 GLU A N 1
ATOM 627 C CA . GLU A 1 80 ? 5.139 10.841 20.494 1.00 98.06 80 GLU A CA 1
ATOM 628 C C . GLU A 1 80 ? 3.893 10.064 20.909 1.00 98.06 80 GLU A C 1
ATOM 630 O O . GLU A 1 80 ? 4.003 8.878 21.216 1.00 98.06 80 GLU A O 1
ATOM 635 N N . VAL A 1 81 ? 2.715 10.694 20.836 1.00 98.06 81 VAL A N 1
ATOM 636 C CA . VAL A 1 81 ? 1.434 10.018 21.094 1.00 98.06 81 VAL A CA 1
ATOM 637 C C . VAL A 1 81 ? 1.269 8.817 20.161 1.00 98.06 81 VAL A C 1
ATOM 639 O O . VAL A 1 81 ? 0.972 7.714 20.614 1.00 98.06 81 VAL A O 1
ATOM 642 N N . PHE A 1 82 ? 1.537 8.987 18.864 1.00 97.06 82 PHE A N 1
ATOM 643 C CA . PHE A 1 82 ? 1.451 7.891 17.898 1.00 97.06 82 PHE A CA 1
ATOM 644 C C . PHE A 1 82 ? 2.413 6.740 18.220 1.00 97.06 82 PHE A C 1
ATOM 646 O O . PHE A 1 82 ? 2.009 5.579 18.202 1.00 97.06 82 PHE A O 1
ATOM 653 N N . LYS A 1 83 ? 3.662 7.044 18.593 1.00 97.31 83 LYS A N 1
ATOM 654 C CA . LYS A 1 83 ? 4.645 6.034 19.014 1.00 97.31 83 LYS A CA 1
ATOM 655 C C . LYS A 1 83 ? 4.216 5.279 20.276 1.00 97.31 83 LYS A C 1
ATOM 657 O O . LYS A 1 83 ? 4.597 4.126 20.466 1.00 97.31 83 LYS A O 1
ATOM 662 N N . GLU A 1 84 ? 3.469 5.918 21.169 1.00 96.25 84 GLU A N 1
ATOM 663 C CA . GLU A 1 84 ? 2.930 5.261 22.359 1.00 96.25 84 GLU A CA 1
ATOM 664 C C . GLU A 1 84 ? 1.760 4.341 22.034 1.00 96.25 84 GLU A C 1
ATOM 666 O O . GLU A 1 84 ? 1.767 3.204 22.498 1.00 96.25 84 GLU A O 1
ATOM 671 N N . ILE A 1 85 ? 0.824 4.782 21.190 1.00 95.06 85 ILE A N 1
ATOM 672 C CA . ILE A 1 85 ? -0.296 3.951 20.715 1.00 95.06 85 ILE A CA 1
ATOM 673 C C . ILE A 1 85 ? 0.225 2.717 19.980 1.00 95.06 85 ILE A C 1
ATOM 675 O O . ILE A 1 85 ? -0.307 1.628 20.150 1.00 95.06 85 ILE A O 1
ATOM 679 N N . GLN A 1 86 ? 1.320 2.853 19.230 1.00 94.88 86 GLN A N 1
ATOM 680 C CA . GLN A 1 86 ? 1.978 1.723 18.577 1.00 94.88 86 GLN A CA 1
ATOM 681 C C . GLN A 1 86 ? 2.479 0.642 19.542 1.00 94.88 86 GLN A C 1
ATOM 683 O O . GLN A 1 86 ? 2.881 -0.405 19.064 1.00 94.88 86 GLN A O 1
ATOM 688 N N . LYS A 1 87 ? 2.496 0.851 20.863 1.00 95.06 87 LYS A N 1
ATOM 689 C CA . LYS A 1 87 ? 2.820 -0.210 21.835 1.00 95.06 87 LYS A CA 1
ATOM 690 C C . LYS A 1 87 ? 1.613 -1.086 22.172 1.00 95.06 87 LYS A C 1
ATOM 692 O O . LYS A 1 87 ? 1.796 -2.163 22.733 1.00 95.06 87 LYS A O 1
ATOM 697 N N . ASP A 1 88 ? 0.404 -0.621 21.866 1.00 93.56 88 ASP A N 1
ATOM 698 C CA . ASP A 1 88 ? -0.835 -1.367 22.048 1.00 93.56 88 ASP A CA 1
ATOM 699 C C . ASP A 1 88 ? -1.129 -2.190 20.789 1.00 93.56 88 ASP A C 1
ATOM 701 O O . ASP A 1 88 ? -1.827 -1.767 19.867 1.00 93.56 88 ASP A O 1
ATOM 705 N N . HIS A 1 89 ? -0.511 -3.365 20.716 1.00 92.94 89 HIS A N 1
ATOM 706 C CA . HIS A 1 89 ? -0.706 -4.320 19.633 1.00 92.94 89 HIS A CA 1
ATOM 707 C C . HIS A 1 89 ? -0.702 -5.753 20.184 1.00 92.94 89 HIS A C 1
ATOM 709 O O . HIS A 1 89 ? -0.099 -6.019 21.232 1.00 92.94 89 HIS A O 1
ATOM 715 N N . PRO A 1 90 ? -1.330 -6.715 19.486 1.00 91.94 90 PRO A N 1
ATOM 716 C CA . PRO A 1 90 ? -1.240 -8.115 19.875 1.00 91.94 90 PRO A CA 1
ATOM 717 C C . PRO A 1 90 ? 0.206 -8.620 19.822 1.00 91.94 90 PRO A C 1
ATOM 719 O O . PRO A 1 90 ? 1.056 -8.080 19.111 1.00 91.94 90 PRO A O 1
ATOM 722 N N . SER A 1 91 ? 0.500 -9.680 20.571 1.00 94.88 91 SER A N 1
ATOM 723 C CA . SER A 1 91 ? 1.766 -10.394 20.415 1.00 94.88 91 SER A CA 1
ATOM 724 C C . SER A 1 91 ? 1.808 -11.108 19.058 1.00 94.88 91 SER A C 1
ATOM 726 O O . SER A 1 91 ? 0.770 -11.453 18.491 1.00 94.88 91 SER A O 1
ATOM 728 N N . ALA A 1 92 ? 3.011 -11.341 18.526 1.00 92.56 92 ALA A N 1
ATOM 729 C CA . ALA A 1 92 ? 3.185 -11.915 17.188 1.00 92.56 92 ALA A CA 1
ATOM 730 C C . ALA A 1 92 ? 2.470 -13.272 17.014 1.00 92.56 92 ALA A C 1
ATOM 732 O O . ALA A 1 92 ? 1.879 -13.534 15.971 1.00 92.56 92 ALA A O 1
ATOM 733 N N . ASP A 1 93 ? 2.451 -14.107 18.056 1.00 95.12 93 ASP A N 1
ATOM 734 C CA . ASP A 1 93 ? 1.765 -15.406 18.081 1.00 95.12 93 ASP A CA 1
ATOM 735 C C . ASP A 1 93 ? 0.230 -15.297 18.049 1.00 95.12 93 ASP A C 1
ATOM 737 O O . ASP A 1 93 ? -0.449 -16.247 17.655 1.00 95.12 93 ASP A O 1
ATOM 741 N N . LYS A 1 94 ? -0.327 -14.140 18.423 1.00 96.25 94 LYS A N 1
ATOM 742 C CA . LYS A 1 94 ? -1.773 -13.878 18.430 1.00 96.25 94 LYS A CA 1
ATOM 743 C C . LYS A 1 94 ? -2.267 -13.132 17.199 1.00 96.25 94 LYS A C 1
ATOM 745 O O . LYS A 1 94 ? -3.468 -13.157 16.944 1.00 96.25 94 LYS A O 1
ATOM 750 N N . LEU A 1 95 ? -1.368 -12.533 16.414 1.00 94.31 95 LEU A N 1
ATOM 751 C CA . LEU A 1 95 ? -1.695 -11.653 15.287 1.00 94.31 95 LEU A CA 1
ATOM 752 C C . LEU A 1 95 ? -2.793 -12.225 14.375 1.00 94.31 95 LEU A C 1
ATOM 754 O O . LEU A 1 95 ? -3.812 -11.580 14.141 1.00 94.31 95 LEU A O 1
ATOM 758 N N . ILE A 1 96 ? -2.622 -13.461 13.899 1.00 95.81 96 ILE A N 1
ATOM 759 C CA . ILE A 1 96 ? -3.572 -14.099 12.975 1.00 95.81 96 ILE A CA 1
ATOM 760 C C . ILE A 1 96 ? -4.935 -14.346 13.636 1.00 95.81 96 ILE A C 1
ATOM 762 O O . ILE A 1 96 ? -5.974 -14.112 13.016 1.00 95.81 96 ILE A O 1
ATOM 766 N N . ALA A 1 97 ? -4.944 -14.810 14.888 1.00 96.38 97 ALA A N 1
ATOM 767 C CA . ALA A 1 97 ? -6.178 -15.098 15.615 1.00 96.38 97 ALA A CA 1
ATOM 768 C C . ALA A 1 97 ? -6.954 -13.813 15.942 1.00 96.38 97 ALA A C 1
ATOM 770 O O . ALA A 1 97 ? -8.173 -13.766 15.754 1.00 96.38 97 ALA A O 1
ATOM 771 N N . ASP A 1 98 ? -6.253 -12.761 16.363 1.00 96.44 98 ASP A N 1
ATOM 772 C CA . ASP A 1 98 ? -6.857 -11.471 16.690 1.00 96.44 98 ASP A CA 1
ATOM 773 C C . ASP A 1 98 ? -7.405 -10.778 15.438 1.00 96.44 98 ASP A C 1
ATOM 775 O O . ASP A 1 98 ? -8.523 -10.266 15.462 1.00 96.44 98 ASP A O 1
ATOM 779 N N . ILE A 1 99 ? -6.706 -10.852 14.301 1.00 95.69 99 ILE A N 1
ATOM 780 C CA . ILE A 1 99 ? -7.235 -10.339 13.029 1.00 95.69 99 ILE A CA 1
ATOM 781 C C . ILE A 1 99 ? -8.471 -11.125 12.583 1.00 95.69 99 ILE A C 1
ATOM 783 O O . ILE A 1 99 ? -9.458 -10.514 12.174 1.00 95.69 99 ILE A O 1
ATOM 787 N N . ALA A 1 100 ? -8.467 -12.458 12.692 1.00 95.81 100 ALA A N 1
ATOM 788 C CA . ALA A 1 100 ? -9.641 -13.268 12.359 1.00 95.81 100 ALA A CA 1
ATOM 789 C C . ALA A 1 100 ? -10.861 -12.882 13.207 1.00 95.81 100 ALA A C 1
ATOM 791 O O . ALA A 1 100 ? -11.960 -12.714 12.673 1.00 95.81 100 ALA A O 1
ATOM 792 N N . LYS A 1 101 ? -10.654 -12.670 14.511 1.00 96.25 101 LYS A N 1
ATOM 793 C CA . LYS A 1 101 ? -11.692 -12.192 15.428 1.00 96.25 101 LYS A CA 1
ATOM 794 C C . LYS A 1 101 ? -12.183 -10.791 15.053 1.00 96.25 101 LYS A C 1
ATOM 796 O O . LYS A 1 101 ? -13.392 -10.572 15.005 1.00 96.25 101 LYS A O 1
ATOM 801 N N . ASN A 1 102 ? -11.277 -9.861 14.756 1.00 95.50 102 ASN A N 1
ATOM 802 C CA . ASN A 1 102 ? -11.631 -8.491 14.381 1.00 95.50 102 ASN A CA 1
ATOM 803 C C . ASN A 1 102 ? -12.434 -8.452 13.073 1.00 95.50 102 ASN A C 1
ATOM 805 O O . ASN A 1 102 ? -13.410 -7.712 12.976 1.00 95.50 102 ASN A O 1
ATOM 809 N N . LEU A 1 103 ? -12.095 -9.286 12.083 1.00 94.75 103 LEU A N 1
ATOM 810 C CA . LEU A 1 103 ? -12.884 -9.399 10.851 1.00 94.75 103 LEU A CA 1
ATOM 811 C C . LEU A 1 103 ? -14.302 -9.912 11.110 1.00 94.75 103 LEU A C 1
ATOM 813 O O . LEU A 1 103 ? -15.249 -9.404 10.509 1.00 94.75 103 LEU A O 1
ATOM 817 N N . ASP A 1 104 ? -14.465 -10.884 12.010 1.00 93.94 104 ASP A N 1
ATOM 818 C CA . ASP A 1 104 ? -15.791 -11.373 12.398 1.00 93.94 104 ASP A CA 1
ATOM 819 C C . ASP A 1 104 ? -16.619 -10.278 13.087 1.00 93.94 104 ASP A C 1
ATOM 821 O O . ASP A 1 104 ? -17.806 -10.123 12.789 1.00 93.94 104 ASP A O 1
ATOM 825 N N . GLN A 1 105 ? -15.990 -9.457 13.934 1.00 96.19 105 GLN A N 1
ATOM 826 C CA . GLN A 1 105 ? -16.636 -8.301 14.565 1.00 96.19 105 GLN A CA 1
ATOM 827 C C . GLN A 1 105 ? -17.046 -7.235 13.541 1.00 96.19 105 GLN A C 1
ATOM 829 O O . GLN A 1 105 ? -18.189 -6.778 13.561 1.00 96.19 105 GLN A O 1
ATOM 834 N N . ILE A 1 106 ? -16.154 -6.879 12.611 1.00 95.38 106 ILE A N 1
ATOM 835 C CA . ILE A 1 106 ? -16.436 -5.915 11.536 1.00 95.38 106 ILE A CA 1
ATOM 836 C C . ILE A 1 106 ? -17.591 -6.417 10.659 1.00 95.38 106 ILE A C 1
ATOM 838 O O . ILE A 1 106 ? -18.519 -5.660 10.368 1.00 95.38 106 ILE A O 1
ATOM 842 N N . ARG A 1 107 ? -17.590 -7.703 10.279 1.00 92.94 107 ARG A N 1
ATOM 843 C CA . ARG A 1 107 ? -18.690 -8.314 9.514 1.00 92.94 107 ARG A CA 1
ATOM 844 C C . ARG A 1 107 ? -20.015 -8.227 10.272 1.00 92.94 107 ARG A C 1
ATOM 846 O O . ARG A 1 107 ? -21.038 -7.904 9.663 1.00 92.94 107 ARG A O 1
ATOM 853 N N . GLY A 1 108 ? -19.996 -8.527 11.572 1.00 93.69 108 GLY A N 1
ATOM 854 C CA . GLY A 1 108 ? -21.160 -8.417 12.449 1.00 93.69 108 GLY A CA 1
ATOM 855 C C . GLY A 1 108 ? -21.728 -7.002 12.444 1.00 93.69 108 GLY A C 1
ATOM 856 O O . GLY A 1 108 ? -22.897 -6.822 12.108 1.00 93.69 108 GLY A O 1
ATOM 857 N N . TYR A 1 109 ? -20.873 -6.007 12.687 1.00 96.94 109 TYR A N 1
ATOM 858 C CA . TYR A 1 109 ? -21.245 -4.592 12.697 1.00 96.94 109 TYR A CA 1
ATOM 859 C C . TYR A 1 109 ? -21.892 -4.151 11.376 1.00 96.94 109 TYR A C 1
ATOM 861 O O . TYR A 1 109 ? -23.000 -3.617 11.374 1.00 96.94 109 TYR A O 1
ATOM 869 N N . VAL A 1 110 ? -21.250 -4.451 10.240 1.00 95.81 110 VAL A N 1
ATOM 870 C CA . VAL A 1 110 ? -21.758 -4.116 8.896 1.00 95.81 110 VAL A CA 1
ATOM 871 C C . VAL A 1 110 ? -23.124 -4.752 8.625 1.00 95.81 110 VAL A C 1
ATOM 873 O O . VAL A 1 110 ? -24.002 -4.094 8.062 1.00 95.81 110 VAL A O 1
ATOM 876 N N . THR A 1 111 ? -23.311 -6.011 9.032 1.00 93.50 111 THR A N 1
ATOM 877 C CA . THR A 1 111 ? -24.563 -6.758 8.828 1.00 93.50 111 THR A CA 1
ATOM 878 C C . THR A 1 111 ? -25.686 -6.210 9.705 1.00 93.50 111 THR A C 1
ATOM 880 O O . THR A 1 111 ? -26.776 -5.934 9.207 1.00 93.50 111 THR A O 1
ATOM 883 N N . GLU A 1 112 ? -25.421 -6.023 10.999 1.00 96.81 112 GLU A N 1
ATOM 884 C CA . GLU A 1 112 ? -26.388 -5.510 11.974 1.00 96.81 112 GLU A CA 1
ATOM 885 C C . GLU A 1 112 ? -26.861 -4.101 11.605 1.00 96.81 112 GLU A C 1
ATOM 887 O O . GLU A 1 112 ? -28.059 -3.815 11.623 1.00 96.81 112 GLU A O 1
ATOM 892 N N . HIS A 1 113 ? -25.927 -3.244 11.189 1.00 97.94 113 HIS A N 1
ATOM 893 C CA . HIS A 1 113 ? -26.202 -1.852 10.837 1.00 97.94 113 HIS A CA 1
ATOM 894 C C . HIS A 1 113 ? -26.646 -1.684 9.377 1.00 97.94 113 HIS A C 1
ATOM 896 O O . HIS A 1 113 ? -26.901 -0.564 8.941 1.00 97.94 113 HIS A O 1
ATOM 902 N N . LYS A 1 114 ? -26.756 -2.785 8.616 1.00 96.38 114 LYS A N 1
ATOM 903 C CA . LYS A 1 114 ? -27.188 -2.805 7.207 1.00 96.38 114 LYS A CA 1
ATOM 904 C C . LYS A 1 114 ? -26.406 -1.820 6.322 1.00 96.38 114 LYS A C 1
ATOM 906 O O . LYS A 1 114 ? -26.986 -1.191 5.441 1.00 96.38 114 LYS A O 1
ATOM 911 N N . ILE A 1 115 ? -25.095 -1.697 6.548 1.00 96.88 115 ILE A N 1
ATOM 912 C CA . ILE A 1 115 ? -24.231 -0.759 5.809 1.00 96.88 115 ILE A CA 1
ATOM 913 C C . ILE A 1 115 ? -24.068 -1.209 4.349 1.00 96.88 115 ILE A C 1
ATOM 915 O O . ILE A 1 115 ? -24.188 -0.403 3.431 1.00 96.88 115 ILE A O 1
ATOM 919 N N . VAL A 1 116 ? -23.822 -2.505 4.124 1.00 95.56 116 VAL A N 1
ATOM 920 C CA . VAL A 1 116 ? -23.760 -3.119 2.789 1.00 95.56 116 VAL A CA 1
ATOM 921 C C . VAL A 1 116 ? -24.181 -4.588 2.860 1.00 95.56 116 VAL A C 1
ATOM 923 O O . VAL A 1 116 ? -23.965 -5.260 3.869 1.00 95.56 116 VAL A O 1
ATOM 926 N N . GLY A 1 117 ? -24.800 -5.101 1.793 1.00 91.75 117 GLY A N 1
ATOM 927 C CA . GLY A 1 117 ? -25.148 -6.517 1.685 1.00 91.75 117 GLY A CA 1
ATOM 928 C C . GLY A 1 117 ? -23.903 -7.389 1.515 1.00 91.75 117 GLY A C 1
ATOM 929 O O . GLY A 1 117 ? -23.106 -7.156 0.610 1.00 91.75 117 GLY A O 1
ATOM 930 N N . ILE A 1 118 ? -23.751 -8.410 2.361 1.00 89.06 118 ILE A N 1
ATOM 931 C CA . ILE A 1 118 ? -22.627 -9.351 2.302 1.00 89.06 118 ILE A CA 1
ATOM 932 C C . ILE A 1 118 ? -23.135 -10.719 1.830 1.00 89.06 118 ILE A C 1
ATOM 934 O O . ILE A 1 118 ? -24.067 -11.252 2.440 1.00 89.06 118 ILE A O 1
ATOM 938 N N . PRO A 1 119 ? -22.529 -11.337 0.797 1.00 85.25 119 PRO A N 1
ATOM 939 C CA . PRO A 1 119 ? -22.921 -12.675 0.380 1.00 85.25 119 PRO A CA 1
ATOM 940 C C . PRO A 1 119 ? -22.786 -13.684 1.539 1.00 85.25 119 PRO A C 1
ATOM 942 O O . PRO A 1 119 ? -21.784 -13.662 2.270 1.00 85.25 119 PRO A O 1
ATOM 945 N N . PRO A 1 120 ? -23.759 -14.597 1.716 1.00 75.31 120 PRO A N 1
ATOM 946 C CA . PRO A 1 120 ? -23.836 -15.465 2.893 1.00 75.31 120 PRO A CA 1
ATOM 947 C C . PRO A 1 120 ? -22.604 -16.363 3.076 1.00 75.31 120 PRO A C 1
ATOM 949 O O . PRO A 1 120 ? -22.220 -16.629 4.210 1.00 75.31 120 PRO A O 1
ATOM 952 N N . ASN A 1 121 ? -21.928 -16.740 1.984 1.00 72.81 121 ASN A N 1
ATOM 953 C CA . ASN A 1 121 ? -20.755 -17.626 2.002 1.00 72.81 121 ASN A CA 1
ATOM 954 C C . ASN A 1 121 ? -19.418 -16.903 1.759 1.00 72.81 121 ASN A C 1
ATOM 956 O O . ASN A 1 121 ? -18.379 -17.549 1.647 1.00 72.81 121 ASN A O 1
ATOM 960 N N . ALA A 1 122 ? -19.414 -15.572 1.666 1.00 76.00 122 ALA A N 1
ATOM 961 C CA . ALA A 1 122 ? -18.189 -14.812 1.439 1.00 76.00 122 ALA A CA 1
ATOM 962 C C . ALA A 1 122 ? -17.480 -14.547 2.773 1.00 76.00 122 ALA A C 1
ATOM 964 O O . ALA A 1 122 ? -17.721 -13.513 3.394 1.00 76.00 122 ALA A O 1
ATOM 965 N N . LYS A 1 123 ? -16.633 -15.472 3.241 1.00 84.25 123 LYS A N 1
ATOM 966 C CA . LYS A 1 123 ? -15.746 -15.246 4.396 1.00 84.25 123 LYS A CA 1
ATOM 967 C C . LYS A 1 123 ? -14.294 -15.497 4.001 1.00 84.25 123 LYS A C 1
ATOM 969 O O . LYS A 1 123 ? -13.943 -16.608 3.614 1.00 84.25 123 LYS A O 1
ATOM 974 N N . ALA A 1 124 ? -13.465 -14.463 4.132 1.00 91.38 124 ALA A N 1
ATOM 975 C CA . ALA A 1 124 ? -12.026 -14.585 3.952 1.00 91.38 124 ALA A CA 1
ATOM 976 C C . ALA A 1 124 ? -11.407 -15.369 5.116 1.00 91.38 124 ALA A C 1
ATOM 978 O O . ALA A 1 124 ? -11.765 -15.173 6.282 1.00 91.38 124 ALA A O 1
ATOM 979 N N . ARG A 1 125 ? -10.470 -16.260 4.803 1.00 93.94 125 ARG A N 1
ATOM 980 C CA . ARG A 1 125 ? -9.679 -16.997 5.787 1.00 93.94 125 ARG A CA 1
ATOM 981 C C . ARG A 1 125 ? -8.412 -16.216 6.089 1.00 93.94 125 ARG A C 1
ATOM 983 O O . ARG A 1 125 ? -7.588 -16.029 5.201 1.00 93.94 125 ARG A O 1
ATOM 990 N N . VAL A 1 126 ? -8.231 -15.807 7.339 1.00 96.38 126 VAL A N 1
ATOM 991 C CA . VAL A 1 126 ? -6.983 -15.153 7.748 1.00 96.38 126 VAL A CA 1
ATOM 992 C C . VAL A 1 126 ? -5.880 -16.198 7.842 1.00 96.38 126 VAL A C 1
ATOM 994 O O . VAL A 1 126 ? -6.045 -17.229 8.505 1.00 96.38 126 VAL A O 1
ATOM 997 N N . LYS A 1 127 ? -4.776 -15.961 7.138 1.00 95.81 127 LYS A N 1
ATOM 998 C CA . LYS A 1 127 ? -3.626 -16.864 7.070 1.00 95.81 127 LYS A CA 1
ATOM 999 C C . LYS A 1 127 ? -2.330 -16.074 7.110 1.00 95.81 127 LYS A C 1
ATOM 1001 O O . LYS A 1 127 ? -2.299 -14.894 6.792 1.00 95.81 127 LYS A O 1
ATOM 1006 N N . GLU A 1 128 ? -1.258 -16.743 7.507 1.00 94.75 128 GLU A N 1
ATOM 1007 C CA . GLU A 1 128 ? 0.076 -16.164 7.408 1.00 94.75 128 GLU A CA 1
ATOM 1008 C C . GLU A 1 128 ? 0.454 -15.996 5.932 1.00 94.75 128 GLU A C 1
ATOM 1010 O O . GLU A 1 128 ? 0.202 -16.902 5.130 1.00 94.75 128 GLU A O 1
ATOM 1015 N N . THR A 1 129 ? 1.052 -14.860 5.570 1.00 94.12 129 THR A N 1
ATOM 1016 C CA . THR A 1 129 ? 1.545 -14.632 4.205 1.00 94.12 129 THR A CA 1
ATOM 1017 C C . THR A 1 129 ? 2.554 -15.724 3.822 1.00 94.12 129 THR A C 1
ATOM 1019 O O . THR A 1 129 ? 3.466 -16.033 4.609 1.00 94.12 129 THR A O 1
ATOM 1022 N N . PRO A 1 130 ? 2.435 -16.327 2.622 1.00 92.50 130 PRO A N 1
ATOM 1023 C CA . PRO A 1 130 ? 3.405 -17.298 2.134 1.00 92.50 130 PRO A CA 1
ATOM 1024 C C . PRO A 1 130 ? 4.831 -16.749 2.192 1.00 92.50 130 PRO A C 1
ATOM 1026 O O . PRO A 1 130 ? 5.071 -15.582 1.899 1.00 92.50 130 PRO A O 1
ATOM 1029 N N . GLN A 1 131 ? 5.799 -17.591 2.565 1.00 92.50 131 GLN A N 1
ATOM 1030 C CA . GLN A 1 131 ? 7.173 -17.147 2.836 1.00 92.50 131 GLN A CA 1
ATOM 1031 C C . GLN A 1 131 ? 7.801 -16.363 1.672 1.00 92.50 131 GLN A C 1
ATOM 1033 O O . GLN A 1 131 ? 8.538 -15.410 1.909 1.00 92.50 131 GLN A O 1
ATOM 1038 N N . TYR A 1 132 ? 7.500 -16.748 0.429 1.00 90.56 132 TYR A N 1
ATOM 1039 C CA . TYR A 1 132 ? 8.045 -16.104 -0.764 1.00 90.56 132 TYR A CA 1
ATOM 1040 C C . TYR A 1 132 ? 7.481 -14.689 -1.018 1.00 90.56 132 TYR A C 1
ATOM 1042 O O . TYR A 1 132 ? 8.132 -13.919 -1.718 1.00 90.56 132 TYR A O 1
ATOM 1050 N N . ASP A 1 133 ? 6.344 -14.328 -0.410 1.00 87.75 133 ASP A N 1
ATOM 1051 C CA . ASP A 1 133 ? 5.656 -13.035 -0.590 1.00 87.75 133 ASP A CA 1
ATOM 1052 C C . ASP A 1 133 ? 5.864 -12.053 0.577 1.00 87.75 133 ASP A C 1
ATOM 1054 O O . ASP A 1 133 ? 5.543 -10.868 0.476 1.00 87.75 133 ASP A O 1
ATOM 1058 N N . ARG A 1 134 ? 6.439 -12.502 1.701 1.00 89.56 134 ARG A N 1
ATOM 1059 C CA . ARG A 1 134 ? 6.609 -11.663 2.908 1.00 89.56 134 ARG A CA 1
ATOM 1060 C C . ARG A 1 134 ? 7.507 -10.446 2.704 1.00 89.56 134 ARG A C 1
ATOM 1062 O O . ARG A 1 134 ? 7.420 -9.492 3.466 1.00 89.56 134 ARG A O 1
ATOM 1069 N N . ALA A 1 135 ? 8.389 -10.474 1.705 1.00 87.69 135 ALA A N 1
ATOM 1070 C CA . ALA A 1 135 ? 9.284 -9.353 1.419 1.00 87.69 135 ALA A CA 1
ATOM 1071 C C . ALA A 1 135 ? 8.550 -8.136 0.830 1.00 87.69 135 ALA A C 1
ATOM 1073 O O . ALA A 1 135 ? 9.081 -7.027 0.873 1.00 87.69 135 ALA A O 1
ATOM 1074 N N . THR A 1 136 ? 7.360 -8.335 0.258 1.00 85.06 136 THR A N 1
ATOM 1075 C CA . THR A 1 136 ? 6.640 -7.311 -0.514 1.00 85.06 136 THR A CA 1
ATOM 1076 C C . THR A 1 136 ? 5.201 -7.089 -0.045 1.00 85.06 136 THR A C 1
ATOM 1078 O O . THR A 1 136 ? 4.567 -6.142 -0.507 1.00 85.06 136 THR A O 1
ATOM 1081 N N . SER A 1 137 ? 4.686 -7.909 0.879 1.00 87.75 137 SER A N 1
ATOM 1082 C CA . SER A 1 137 ? 3.316 -7.825 1.397 1.00 87.75 137 SER A CA 1
ATOM 1083 C C . SER A 1 137 ? 3.268 -7.962 2.922 1.00 87.75 137 SER A C 1
ATOM 1085 O O . SER A 1 137 ? 3.732 -8.959 3.470 1.00 87.75 137 SER A O 1
ATOM 1087 N N . PHE A 1 138 ? 2.620 -6.999 3.589 1.00 88.12 138 PHE A N 1
ATOM 1088 C CA . PHE A 1 138 ? 2.290 -7.064 5.023 1.00 88.12 138 PHE A CA 1
ATOM 1089 C C . PHE A 1 138 ? 0.874 -7.596 5.258 1.00 88.12 138 PHE A C 1
ATOM 1091 O O . PHE A 1 138 ? 0.666 -8.480 6.079 1.00 88.12 138 PHE A O 1
ATOM 1098 N N . ALA A 1 139 ? -0.104 -7.094 4.501 1.00 94.00 139 ALA A N 1
ATOM 1099 C CA . ALA A 1 139 ? -1.471 -7.590 4.519 1.00 94.00 139 ALA A CA 1
ATOM 1100 C C . ALA A 1 139 ? -2.085 -7.486 3.121 1.00 94.00 139 ALA A C 1
ATOM 1102 O O . ALA A 1 139 ? -2.016 -6.425 2.495 1.00 94.00 139 ALA A O 1
ATOM 1103 N N . SER A 1 140 ? -2.672 -8.568 2.616 1.00 94.56 140 SER A N 1
ATOM 1104 C CA . SER A 1 140 ? -3.249 -8.599 1.271 1.00 94.56 140 SER A CA 1
ATOM 1105 C C . SER A 1 140 ? -4.384 -9.607 1.140 1.00 94.56 140 SER A C 1
ATOM 1107 O O . SER A 1 140 ? -4.456 -10.614 1.8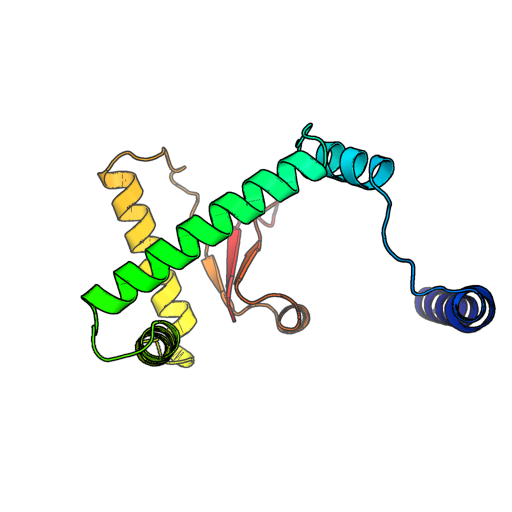45 1.00 94.56 140 SER A O 1
ATOM 1109 N N . MET A 1 141 ? -5.307 -9.303 0.232 1.00 94.25 141 MET A N 1
ATOM 1110 C CA . MET A 1 141 ? -6.398 -10.195 -0.134 1.00 94.25 141 MET A CA 1
ATOM 1111 C C . MET A 1 141 ? -5.999 -11.023 -1.349 1.00 94.25 141 MET A C 1
ATOM 1113 O O . MET A 1 141 ? -5.725 -10.471 -2.412 1.00 94.25 141 MET A O 1
ATOM 1117 N N . ASP A 1 142 ? -6.055 -12.340 -1.204 1.00 92.94 142 ASP A N 1
ATOM 1118 C CA . ASP A 1 142 ? -6.003 -13.300 -2.300 1.00 92.94 142 ASP A CA 1
ATOM 1119 C C . ASP A 1 142 ? -7.418 -13.847 -2.505 1.00 92.94 142 ASP A C 1
ATOM 1121 O O . ASP A 1 142 ? -7.933 -14.639 -1.713 1.00 92.94 142 ASP A O 1
ATOM 1125 N N . THR A 1 143 ? -8.106 -13.310 -3.509 1.00 91.81 143 THR A N 1
ATOM 1126 C CA . THR A 1 143 ? -9.511 -13.620 -3.796 1.00 91.81 143 THR A CA 1
ATOM 1127 C C . THR A 1 143 ? -9.577 -14.475 -5.051 1.00 91.81 143 THR A C 1
ATOM 1129 O O . THR A 1 143 ? -8.928 -14.133 -6.042 1.00 91.81 143 THR A O 1
ATOM 1132 N N . PRO A 1 144 ? -10.380 -15.553 -5.058 1.00 90.69 144 PRO A N 1
ATOM 1133 C CA . PRO A 1 144 ? -10.471 -16.420 -6.217 1.00 90.69 144 PRO A CA 1
ATOM 1134 C C . PRO A 1 144 ? -10.955 -15.645 -7.443 1.00 90.69 144 PRO A C 1
ATOM 1136 O O . PRO A 1 144 ? -11.910 -14.866 -7.378 1.00 90.69 144 PRO A O 1
ATOM 1139 N N . GLY A 1 145 ? -10.278 -15.867 -8.568 1.00 91.62 145 GLY A N 1
ATOM 1140 C CA . GLY A 1 145 ? -10.624 -15.237 -9.834 1.00 91.62 145 GLY A CA 1
ATOM 1141 C C . GLY A 1 145 ? -12.009 -15.669 -10.338 1.00 91.62 145 GLY A C 1
ATOM 1142 O O . GLY A 1 145 ? -12.499 -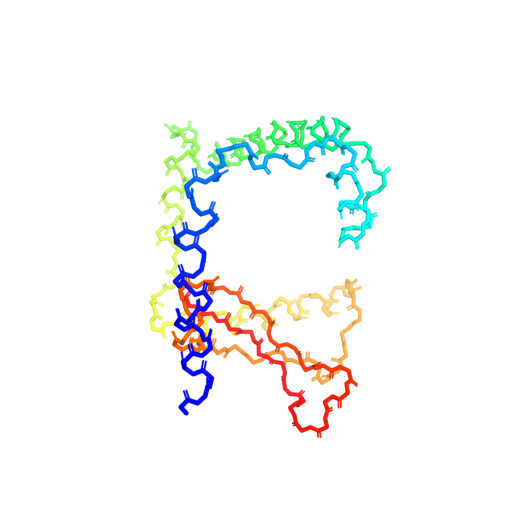16.745 -9.994 1.00 91.62 145 GLY A O 1
ATOM 1143 N N . PRO A 1 146 ? -12.640 -14.883 -11.226 1.00 91.75 146 PRO A N 1
ATOM 1144 C CA . PRO A 1 146 ? -14.009 -15.135 -11.692 1.00 91.75 146 PRO A CA 1
ATOM 1145 C C . PRO A 1 146 ? -14.185 -16.450 -12.474 1.00 91.75 146 PRO A C 1
ATOM 1147 O O . PRO A 1 146 ? -15.310 -16.905 -12.664 1.00 91.75 146 PRO A O 1
ATOM 1150 N N . PHE A 1 147 ? -13.091 -17.063 -12.932 1.00 92.50 147 PHE A N 1
ATOM 1151 C CA . PHE A 1 147 ? -13.095 -18.332 -13.667 1.00 92.50 147 PHE A CA 1
ATOM 1152 C C . PHE A 1 147 ? -12.560 -19.512 -12.847 1.00 92.50 147 PHE A C 1
ATOM 1154 O O . PHE A 1 147 ? -12.439 -20.620 -13.382 1.00 92.50 147 PHE A O 1
ATOM 1161 N N . GLU A 1 148 ? -12.235 -19.295 -11.571 1.00 90.88 148 GLU A N 1
ATOM 1162 C CA . GLU A 1 148 ? -11.724 -20.350 -10.707 1.00 90.88 148 GLU A CA 1
ATOM 1163 C C . GLU A 1 148 ? -12.790 -21.414 -10.445 1.00 90.88 148 GLU A C 1
ATOM 1165 O O . GLU A 1 148 ? -13.902 -21.138 -10.001 1.00 90.88 148 GLU A O 1
ATOM 1170 N N . LYS A 1 149 ? -12.431 -22.670 -10.727 1.00 87.94 149 LYS A N 1
ATOM 1171 C CA . LYS A 1 149 ? -13.308 -23.835 -10.514 1.00 87.94 149 LYS A CA 1
ATOM 1172 C C . LYS A 1 149 ? -12.919 -24.657 -9.290 1.00 87.94 149 LYS A C 1
ATOM 1174 O O . LYS A 1 149 ? -13.661 -25.556 -8.907 1.00 87.94 149 LYS A O 1
ATOM 1179 N N . LYS A 1 150 ? -11.726 -24.416 -8.738 1.00 87.62 150 LYS A N 1
ATOM 1180 C CA . LYS A 1 150 ? -11.137 -25.218 -7.655 1.00 87.62 150 LYS A CA 1
ATOM 1181 C C . LYS A 1 150 ? -10.743 -24.360 -6.463 1.00 87.62 150 LYS A C 1
ATOM 1183 O O . LYS A 1 150 ? -11.148 -24.668 -5.348 1.00 87.62 150 LYS A O 1
ATOM 1188 N N . ALA A 1 151 ? -9.970 -23.300 -6.689 1.00 82.75 151 ALA A N 1
ATOM 1189 C CA . ALA A 1 151 ? -9.651 -22.337 -5.648 1.00 82.75 151 ALA A CA 1
ATOM 1190 C C . ALA A 1 151 ? -10.861 -21.419 -5.467 1.00 82.75 151 ALA A C 1
ATOM 1192 O O . ALA A 1 151 ? -11.013 -20.453 -6.195 1.00 82.75 151 ALA A O 1
ATOM 1193 N N . THR A 1 152 ? -11.772 -21.768 -4.562 1.00 83.25 152 THR A N 1
ATOM 1194 C CA . THR A 1 152 ? -12.975 -20.963 -4.274 1.00 83.25 152 THR A CA 1
ATOM 1195 C C . THR A 1 152 ? -12.880 -20.226 -2.940 1.00 83.25 152 THR A C 1
ATOM 1197 O O . THR A 1 152 ? -13.816 -19.535 -2.546 1.00 83.25 152 THR A O 1
ATOM 1200 N N . GLU A 1 153 ? -11.780 -20.407 -2.209 1.00 88.56 153 GLU A N 1
ATOM 1201 C CA . GLU A 1 153 ? -11.550 -19.765 -0.919 1.00 88.56 153 GLU A CA 1
ATOM 1202 C C . GLU A 1 153 ? -10.811 -18.446 -1.115 1.00 88.56 153 GLU A C 1
ATOM 1204 O O . GLU A 1 153 ? -9.837 -18.391 -1.859 1.00 88.56 153 GLU A O 1
ATOM 1209 N N . ALA A 1 154 ? -11.263 -17.400 -0.423 1.00 92.06 154 ALA A N 1
ATOM 1210 C CA . ALA A 1 154 ? -10.519 -16.154 -0.310 1.00 92.06 154 ALA A CA 1
ATOM 1211 C C . ALA A 1 154 ? -9.632 -16.199 0.938 1.00 92.06 154 ALA A C 1
ATOM 1213 O O . ALA A 1 154 ? -10.101 -16.572 2.021 1.00 92.06 154 ALA A O 1
ATOM 1214 N N . PHE A 1 155 ? -8.382 -15.775 0.807 1.00 94.50 155 PHE A N 1
ATOM 1215 C CA . PHE A 1 155 ? -7.440 -15.636 1.907 1.00 94.50 155 PHE A CA 1
ATOM 1216 C C . PHE A 1 155 ? -7.162 -14.164 2.179 1.00 94.50 155 PHE A C 1
ATOM 1218 O O . PHE A 1 155 ? -6.981 -13.368 1.262 1.00 94.50 155 PHE A O 1
ATOM 1225 N N . TYR A 1 156 ? -7.124 -13.811 3.458 1.00 95.94 156 TYR A N 1
ATOM 1226 C CA . TYR A 1 156 ? -6.531 -12.562 3.904 1.00 95.94 156 TYR A CA 1
ATOM 1227 C C . TYR A 1 156 ? -5.178 -12.896 4.520 1.00 95.94 156 TYR A C 1
ATOM 1229 O O . TYR A 1 156 ? -5.104 -13.399 5.645 1.00 95.94 156 TYR A O 1
ATOM 1237 N N . TYR A 1 157 ? -4.124 -12.710 3.735 1.00 96.06 157 TYR A N 1
ATOM 1238 C CA . TYR A 1 157 ? -2.761 -12.979 4.156 1.00 96.06 157 TYR A CA 1
ATOM 1239 C C . TYR A 1 157 ? -2.235 -11.829 4.995 1.00 96.06 157 TYR A C 1
ATOM 1241 O O . TYR A 1 157 ? -2.398 -10.673 4.613 1.00 96.06 157 TYR A O 1
ATOM 1249 N N . VAL A 1 158 ? -1.623 -12.153 6.133 1.00 94.31 158 VAL A N 1
ATOM 1250 C CA . VAL A 1 158 ? -1.033 -11.171 7.044 1.00 94.31 158 VAL A CA 1
ATOM 1251 C C . VAL A 1 158 ? 0.330 -11.644 7.547 1.00 94.31 158 VAL A C 1
ATOM 1253 O O . VAL A 1 158 ? 0.552 -12.841 7.760 1.00 94.31 158 VAL A O 1
ATOM 1256 N N . THR A 1 159 ? 1.265 -10.717 7.729 1.00 89.31 159 THR A N 1
ATOM 1257 C CA . THR A 1 159 ? 2.578 -10.911 8.364 1.00 89.31 159 THR A CA 1
ATOM 1258 C C . THR A 1 159 ? 2.978 -9.673 9.144 1.00 89.31 159 THR A C 1
ATOM 1260 O O . THR A 1 159 ? 2.675 -8.555 8.672 1.00 89.31 159 THR A O 1
#

Secondary structure (DSSP, 8-state):
-HHHHHHHHHHHHIIIIIGGG--S-----HHHHHHHHHHHH---S-HHHHHHHHHHHHHHHHHHHHHHHHHH-TTS-HHHHHHHHTT----TTTHHHHHHHHHHHHHHHHHHTTSS---TT--PEEEEPPTTTTTT-SEEEE---TT-SS----EEEE-

Sequence (159 aa):
RRAASALSDFANWLEKEKLPKATPNFALGETKYQRWLMETELVDLPPSKVLEIGLAKLKEEQKTFADAAKIIDPNKSPAEVFKEIQKDHPSADKLIADIAKNLDQIRGYVTEHKIVGIPPNAKARVKETPQYDRATSFASMDTPGPFEKKATEAFYYVT

pLDDT: mean 94.82, std 4.67, range [72.81, 98.75]

Foldseek 3Di:
DVVVVVVVVVVVCCVPPPVVVDDPPPDPDFVRVCVVCCVPVVDNDGPVVVVVVVVVVVVVVVVVLQVVLCVVPVVDGSVVSVVVVVVPDDDPVCNQVVVLVVVVVVVVVCVVVVVDDDDPPDDAREDADDPVCVVPDAWDKDADDPPDPDPHHIYTHHD